Protein AF-A0A6M0EVP3-F1 (afdb_monomer_lite)

pLDDT: mean 82.56, std 13.39, range [49.09, 96.38]

Foldseek 3Di:
DCVPCVVVCVPPPVVVVVVVVQVVQVVVVHDDDDDDPPPQPVQQDPPPRDGDPDDDD

Sequence (57 aa):
MQRLWGQKISDLAFSEFVEILEWVAQKKGKSVVYIDRWYPSSTTCYHCGHVLEYLDL

Radius of gyration: 14.96 Å; chains: 1; bounding box: 33×19×33 Å

Structure (mmCIF, N/CA/C/O backbone):
data_AF-A0A6M0EVP3-F1
#
_entry.id   AF-A0A6M0EVP3-F1
#
loop_
_atom_site.group_PDB
_atom_site.id
_atom_site.type_symbol
_atom_site.label_atom_id
_atom_site.label_alt_id
_atom_site.label_comp_id
_atom_site.label_asym_id
_atom_site.label_entity_id
_atom_site.label_seq_id
_atom_site.pdbx_PDB_ins_code
_atom_site.Cartn_x
_atom_site.Cartn_y
_atom_site.Cartn_z
_atom_site.occupancy
_atom_site.B_iso_or_equiv
_atom_site.auth_seq_id
_atom_site.auth_comp_id
_atom_site.auth_asym_id
_atom_site.auth_atom_id
_atom_site.pdbx_PDB_model_num
ATOM 1 N N . MET A 1 1 ? 1.045 10.599 3.681 1.00 49.09 1 MET A N 1
ATOM 2 C CA . MET A 1 1 ? 1.596 9.647 4.675 1.00 49.09 1 MET A CA 1
ATOM 3 C C . MET A 1 1 ? 2.785 8.840 4.146 1.00 49.09 1 MET A C 1
ATOM 5 O O . MET A 1 1 ? 3.737 8.673 4.894 1.00 49.09 1 MET A O 1
ATOM 9 N N . GLN A 1 2 ? 2.823 8.439 2.866 1.00 49.12 2 GLN A N 1
ATOM 10 C CA . GLN A 1 2 ? 3.982 7.721 2.302 1.00 49.12 2 GLN A CA 1
ATOM 11 C C . GLN A 1 2 ? 5.291 8.534 2.213 1.00 49.12 2 GLN A C 1
ATOM 13 O O . GLN A 1 2 ? 6.369 7.961 2.276 1.00 49.12 2 GLN A O 1
ATOM 18 N N . ARG A 1 3 ? 5.234 9.870 2.134 1.00 52.16 3 ARG A N 1
ATOM 19 C CA . ARG A 1 3 ? 6.430 10.710 1.923 1.00 52.16 3 ARG A CA 1
ATOM 20 C C . ARG A 1 3 ? 7.412 10.778 3.110 1.00 52.16 3 ARG A C 1
ATOM 22 O O . ARG A 1 3 ? 8.530 11.225 2.919 1.00 52.16 3 ARG A O 1
ATOM 29 N N . LEU A 1 4 ? 6.997 10.367 4.315 1.00 56.44 4 LEU A N 1
ATOM 30 C CA . LEU A 1 4 ? 7.838 10.381 5.530 1.00 56.44 4 LEU A CA 1
ATOM 31 C C . LEU A 1 4 ? 7.986 8.996 6.178 1.00 56.44 4 LEU A C 1
ATOM 33 O O . LEU A 1 4 ? 9.032 8.692 6.736 1.00 56.44 4 LEU A O 1
ATOM 37 N N . TRP A 1 5 ? 6.957 8.149 6.082 1.00 53.81 5 TRP A N 1
ATOM 38 C CA . TRP A 1 5 ? 6.928 6.824 6.716 1.00 53.81 5 TRP A CA 1
ATOM 39 C C . TRP A 1 5 ? 6.681 5.687 5.718 1.00 53.81 5 TRP A C 1
ATOM 41 O O . TRP A 1 5 ? 6.648 4.527 6.109 1.00 53.81 5 TRP A O 1
ATOM 51 N N . GLY A 1 6 ? 6.508 6.004 4.429 1.00 61.41 6 GLY A N 1
ATOM 52 C CA . GLY A 1 6 ? 6.102 5.036 3.410 1.00 61.41 6 GLY A CA 1
ATOM 53 C C . GLY A 1 6 ? 7.121 3.934 3.172 1.00 61.41 6 GLY A C 1
ATOM 54 O O . GLY A 1 6 ? 6.710 2.791 3.067 1.00 61.41 6 GLY A O 1
ATOM 55 N N . GLN A 1 7 ? 8.423 4.251 3.165 1.00 61.31 7 GLN A N 1
ATOM 56 C CA . GLN A 1 7 ? 9.469 3.225 3.047 1.00 61.31 7 GLN A CA 1
ATOM 57 C C . GLN A 1 7 ? 9.412 2.240 4.220 1.00 61.31 7 GLN A C 1
ATOM 59 O O . GLN A 1 7 ? 9.217 1.054 4.010 1.00 61.31 7 GLN A O 1
ATOM 64 N N . LYS A 1 8 ? 9.426 2.734 5.465 1.00 59.94 8 LYS A N 1
ATOM 65 C CA . LYS A 1 8 ? 9.402 1.871 6.660 1.00 59.94 8 LYS A CA 1
ATOM 66 C C . LYS A 1 8 ? 8.155 0.989 6.758 1.00 59.94 8 LYS A C 1
ATOM 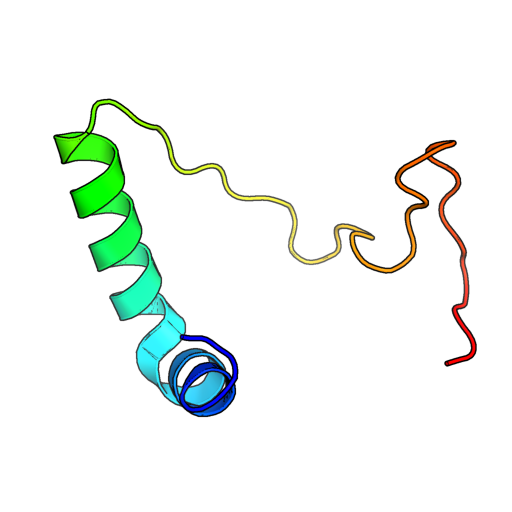68 O O . LYS A 1 8 ? 8.253 -0.149 7.201 1.00 59.94 8 LYS A O 1
ATOM 73 N N . ILE A 1 9 ? 6.993 1.515 6.366 1.00 66.19 9 ILE A N 1
ATOM 74 C CA . ILE A 1 9 ? 5.746 0.740 6.340 1.00 66.19 9 ILE A CA 1
ATOM 75 C C . ILE A 1 9 ? 5.841 -0.371 5.289 1.00 66.19 9 ILE A C 1
ATOM 77 O O . ILE A 1 9 ? 5.489 -1.506 5.596 1.00 66.19 9 ILE A O 1
ATOM 81 N N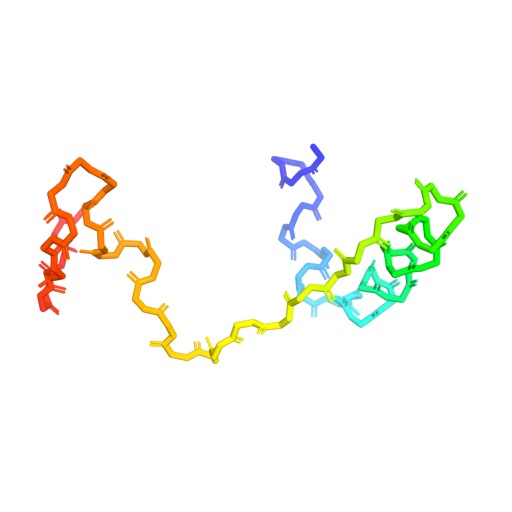 . SER A 1 10 ? 6.355 -0.071 4.092 1.00 65.62 10 SER A N 1
ATOM 82 C CA . SER A 1 10 ? 6.582 -1.080 3.050 1.00 65.62 10 SER A CA 1
ATOM 83 C C . SER A 1 10 ? 7.605 -2.143 3.462 1.00 65.62 10 SER A C 1
ATOM 85 O O . SER A 1 10 ? 7.442 -3.301 3.091 1.00 65.62 10 SER A O 1
ATOM 87 N N . ASP A 1 11 ? 8.619 -1.765 4.243 1.00 64.56 11 ASP A N 1
ATOM 88 C CA . ASP A 1 11 ? 9.733 -2.650 4.595 1.00 64.56 11 ASP A CA 1
ATOM 89 C C . ASP A 1 11 ? 9.431 -3.579 5.787 1.00 64.56 11 ASP A C 1
ATOM 91 O O . ASP A 1 11 ? 9.930 -4.702 5.817 1.00 64.56 11 ASP A O 1
ATOM 95 N N . LEU A 1 12 ? 8.641 -3.137 6.781 1.00 70.12 12 LEU A N 1
ATOM 96 C CA . LEU A 1 12 ? 8.479 -3.859 8.059 1.00 70.12 12 LEU A CA 1
ATOM 97 C C . LEU A 1 12 ? 7.038 -4.225 8.438 1.00 70.12 12 LEU A C 1
ATOM 99 O O . LEU A 1 12 ? 6.850 -5.170 9.197 1.00 70.12 12 LEU A O 1
ATOM 103 N N . ALA A 1 13 ? 6.030 -3.491 7.957 1.00 80.88 13 ALA A N 1
ATOM 104 C CA . ALA A 1 13 ? 4.658 -3.591 8.475 1.00 80.88 13 ALA A CA 1
ATOM 105 C C . ALA A 1 13 ? 3.587 -3.512 7.374 1.00 80.88 13 ALA A C 1
ATOM 107 O O . ALA A 1 13 ? 2.473 -3.032 7.595 1.00 80.88 13 ALA A O 1
ATOM 108 N N . PHE A 1 14 ? 3.914 -3.958 6.158 1.00 83.69 14 PHE A N 1
ATOM 109 C CA . PHE A 1 14 ? 2.998 -3.847 5.024 1.00 83.69 14 PHE A CA 1
ATOM 110 C C . PHE A 1 14 ? 1.721 -4.675 5.229 1.00 83.69 14 PHE A C 1
ATOM 112 O O . PHE A 1 14 ? 0.636 -4.205 4.897 1.00 83.69 14 PHE A O 1
ATOM 119 N N . SER A 1 15 ? 1.828 -5.867 5.827 1.00 86.50 15 SER A N 1
ATOM 120 C CA . SER A 1 15 ? 0.673 -6.719 6.145 1.00 86.50 15 SER A CA 1
ATOM 121 C C . SER A 1 15 ? -0.284 -6.046 7.129 1.00 86.50 15 SER A C 1
ATOM 123 O O . SER A 1 15 ? -1.468 -5.920 6.834 1.00 86.50 15 SER A O 1
ATOM 125 N N . GLU A 1 16 ? 0.233 -5.525 8.245 1.00 88.56 16 GLU A N 1
ATOM 126 C CA . GLU A 1 16 ? -0.571 -4.823 9.257 1.00 88.56 16 GLU A CA 1
ATOM 127 C C . GLU A 1 16 ? -1.247 -3.576 8.670 1.00 88.56 16 GLU A C 1
ATOM 129 O O . GLU A 1 16 ? -2.407 -3.276 8.958 1.00 88.56 16 GLU A O 1
ATOM 134 N N . PHE A 1 17 ? -0.543 -2.849 7.799 1.00 88.38 17 PHE A N 1
ATOM 135 C CA . PHE A 1 17 ? -1.117 -1.706 7.098 1.00 88.38 17 PHE A CA 1
ATOM 136 C C . PHE A 1 17 ? -2.306 -2.107 6.211 1.00 88.38 17 PHE A C 1
ATOM 138 O O . PHE A 1 17 ? -3.326 -1.410 6.210 1.00 88.38 17 PHE A O 1
ATOM 145 N N . VAL A 1 18 ? -2.190 -3.215 5.474 1.00 90.69 18 VAL A N 1
ATOM 146 C CA . VAL A 1 18 ? -3.272 -3.736 4.626 1.00 90.69 18 VAL A CA 1
ATOM 147 C C . VAL A 1 18 ? -4.471 -4.172 5.472 1.00 90.69 18 VAL A C 1
ATOM 149 O O . VAL A 1 18 ? -5.591 -3.778 5.153 1.00 90.69 18 VAL A O 1
ATOM 152 N N . GLU A 1 19 ? -4.255 -4.871 6.589 1.00 92.00 19 GLU A N 1
ATOM 153 C CA . GLU A 1 19 ? -5.330 -5.286 7.507 1.00 92.00 19 GLU A CA 1
ATOM 154 C C . GLU A 1 19 ? -6.119 -4.086 8.061 1.00 92.00 19 GLU A C 1
ATOM 156 O O . GLU A 1 19 ? -7.355 -4.065 8.047 1.00 92.00 19 GLU A O 1
ATOM 161 N N . ILE A 1 20 ? -5.417 -3.034 8.498 1.00 92.69 20 ILE A N 1
ATOM 162 C CA . ILE A 1 20 ? -6.055 -1.790 8.958 1.00 92.69 20 ILE A CA 1
ATOM 163 C C . ILE A 1 20 ? -6.858 -1.151 7.818 1.00 92.69 20 ILE A C 1
ATOM 165 O O . ILE A 1 20 ? -7.972 -0.661 8.032 1.00 92.69 20 ILE A O 1
ATOM 169 N N . LEU A 1 21 ? -6.302 -1.135 6.606 1.00 93.44 21 LEU A N 1
ATOM 170 C CA . LEU A 1 21 ? -6.942 -0.541 5.437 1.00 93.44 21 LEU A CA 1
ATOM 171 C C . LEU A 1 21 ? -8.227 -1.290 5.047 1.00 93.44 21 LEU A C 1
ATOM 173 O O . LEU A 1 21 ? -9.244 -0.640 4.790 1.00 93.44 21 LEU A O 1
ATOM 177 N N . GLU A 1 22 ? -8.219 -2.622 5.074 1.00 94.69 22 GLU A N 1
ATOM 178 C CA . GLU A 1 22 ? -9.404 -3.462 4.859 1.00 94.69 22 GLU A CA 1
ATOM 179 C C . GLU A 1 22 ? -10.485 -3.208 5.908 1.00 94.69 22 GLU A C 1
ATOM 181 O O . GLU A 1 22 ? -11.649 -2.986 5.555 1.00 94.69 22 GLU A O 1
ATOM 186 N N . TRP A 1 23 ? -10.107 -3.145 7.186 1.00 95.19 23 TRP A N 1
ATOM 187 C CA . TRP A 1 23 ? -11.047 -2.849 8.265 1.00 95.19 23 TRP A CA 1
ATOM 188 C C . TRP A 1 23 ? -11.706 -1.470 8.097 1.00 95.19 23 TRP A C 1
ATOM 190 O O . TRP A 1 23 ? -12.930 -1.325 8.203 1.00 95.19 23 TRP A O 1
ATOM 200 N N . VAL A 1 24 ? -10.918 -0.437 7.775 1.00 95.69 24 VAL A N 1
ATOM 201 C CA . VAL A 1 24 ? -11.444 0.915 7.521 1.00 95.69 24 VAL A CA 1
ATOM 202 C C . VAL A 1 24 ? -12.342 0.939 6.282 1.00 95.69 24 VAL A C 1
ATOM 204 O O . VAL A 1 24 ? -13.363 1.638 6.285 1.00 95.69 24 VAL A O 1
ATOM 207 N N . ALA A 1 25 ? -11.983 0.205 5.227 1.00 95.31 25 ALA A N 1
ATOM 208 C CA . ALA A 1 25 ? -12.780 0.111 4.010 1.00 95.31 25 ALA A CA 1
ATOM 209 C C . ALA A 1 25 ? -14.139 -0.538 4.297 1.00 95.31 25 ALA A C 1
ATOM 211 O O . ALA A 1 25 ? -15.166 0.065 3.978 1.00 95.31 25 ALA A O 1
ATOM 212 N N . GLN A 1 26 ? -14.159 -1.672 5.005 1.00 95.44 26 GLN A N 1
ATOM 213 C CA . GLN A 1 26 ? -15.388 -2.352 5.420 1.00 95.44 26 GLN A CA 1
ATOM 214 C C . GLN A 1 26 ? -16.291 -1.418 6.233 1.00 95.44 26 GLN A C 1
ATOM 216 O O . GLN A 1 26 ? -17.472 -1.263 5.919 1.00 95.44 26 GLN A O 1
ATOM 221 N N . LYS A 1 27 ? -15.725 -0.713 7.221 1.00 96.38 27 LYS A N 1
ATOM 222 C CA . LYS A 1 27 ? -16.464 0.256 8.045 1.00 96.38 27 LYS A CA 1
ATOM 223 C C . LYS A 1 27 ? -17.100 1.383 7.224 1.00 96.38 27 LYS A C 1
ATOM 225 O O . LYS A 1 27 ? -18.140 1.914 7.605 1.00 96.38 27 LYS A O 1
ATOM 230 N N . LYS A 1 28 ? -16.478 1.770 6.109 1.00 95.81 28 LYS A N 1
ATOM 231 C CA . LYS A 1 28 ? -16.960 2.828 5.206 1.00 95.81 28 LYS A CA 1
ATOM 232 C C . LYS A 1 28 ? -17.802 2.302 4.038 1.00 95.81 28 LYS A C 1
ATOM 234 O O . LYS A 1 28 ? -18.152 3.093 3.161 1.00 95.81 28 LYS A O 1
ATOM 239 N N . GLY A 1 29 ? -18.102 1.001 3.993 1.00 95.06 29 GLY A N 1
ATOM 240 C CA . GLY A 1 29 ? -18.809 0.381 2.868 1.00 95.06 29 GLY A CA 1
ATOM 241 C C . GLY A 1 29 ? -18.019 0.452 1.557 1.00 95.06 29 GLY A C 1
ATOM 242 O O . GLY A 1 29 ? -18.597 0.650 0.489 1.00 95.06 29 GLY A O 1
ATOM 243 N N . LYS A 1 30 ? -16.688 0.374 1.636 1.00 94.62 30 LYS A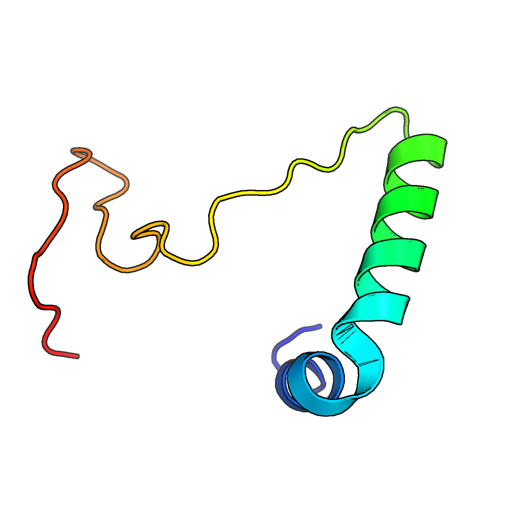 N 1
ATOM 244 C CA . LYS A 1 30 ? -15.763 0.327 0.498 1.00 94.62 30 LYS A CA 1
ATOM 245 C C . LYS A 1 30 ? -15.103 -1.046 0.427 1.00 94.62 30 LYS A C 1
ATOM 247 O O . LYS A 1 30 ? -14.964 -1.730 1.436 1.00 94.62 30 LYS A O 1
ATOM 252 N N . SER A 1 31 ? -14.671 -1.419 -0.768 1.00 92.44 31 SER A N 1
ATOM 253 C CA . SER A 1 31 ? -13.929 -2.650 -1.029 1.00 92.44 31 SER A CA 1
ATOM 254 C C . SER A 1 31 ? -12.460 -2.349 -1.298 1.00 92.44 31 SER A C 1
ATOM 256 O O . SER A 1 31 ? -12.136 -1.369 -1.972 1.00 92.44 31 SER A O 1
ATOM 258 N N . VAL A 1 32 ? -11.585 -3.222 -0.812 1.00 93.12 32 VAL A N 1
ATOM 259 C CA . VAL A 1 32 ? -10.167 -3.2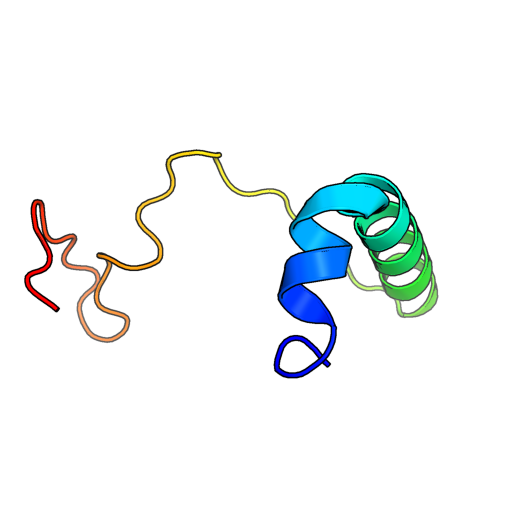64 -1.181 1.00 93.12 32 VAL A CA 1
ATOM 260 C C . VAL A 1 32 ? -10.007 -4.343 -2.246 1.00 93.12 32 VAL A C 1
ATOM 262 O O . VAL A 1 32 ? -10.567 -5.427 -2.105 1.00 93.12 32 VAL A O 1
ATOM 265 N N . VAL A 1 33 ? -9.303 -4.030 -3.333 1.00 91.88 33 VAL A N 1
ATOM 266 C CA . VAL A 1 33 ? -9.069 -4.961 -4.445 1.00 91.88 33 VAL A CA 1
ATOM 267 C C . VAL A 1 33 ? -7.571 -5.132 -4.620 1.00 91.88 33 VAL A C 1
ATOM 269 O O . VAL A 1 33 ? -6.830 -4.149 -4.660 1.00 91.88 33 VAL A O 1
ATOM 272 N N . TYR A 1 34 ? -7.143 -6.384 -4.726 1.00 90.50 34 TYR A N 1
ATOM 273 C CA . TYR A 1 34 ? -5.760 -6.745 -4.990 1.00 90.50 34 TYR A CA 1
ATOM 274 C C . TYR A 1 34 ? -5.516 -6.785 -6.496 1.00 90.50 34 TYR A C 1
ATOM 276 O O . TYR A 1 34 ? -6.323 -7.328 -7.249 1.00 90.50 34 TYR A O 1
ATOM 284 N N . ILE A 1 35 ? -4.401 -6.198 -6.919 1.00 89.44 35 ILE A N 1
ATOM 285 C CA . ILE A 1 35 ? -3.897 -6.280 -8.291 1.00 89.44 35 ILE A CA 1
ATOM 286 C C . ILE A 1 35 ? -2.719 -7.248 -8.345 1.00 89.44 35 ILE A C 1
ATOM 288 O O . ILE A 1 35 ? -2.066 -7.503 -7.329 1.00 89.44 35 ILE A O 1
ATOM 292 N N . ASP A 1 36 ? -2.438 -7.769 -9.535 1.00 89.00 36 ASP A N 1
ATOM 293 C CA . ASP A 1 36 ? -1.309 -8.666 -9.741 1.00 89.00 36 ASP A CA 1
ATOM 294 C C . ASP A 1 36 ? 0.021 -8.020 -9.347 1.00 89.00 36 ASP A C 1
ATOM 296 O O . ASP A 1 36 ? 0.270 -6.837 -9.592 1.00 89.00 36 ASP A O 1
ATOM 300 N N . ARG A 1 37 ? 0.923 -8.837 -8.789 1.00 84.31 37 ARG A N 1
ATOM 301 C CA . ARG A 1 37 ? 2.263 -8.401 -8.363 1.00 84.31 37 ARG A CA 1
ATOM 302 C C . ARG A 1 37 ? 3.063 -7.753 -9.498 1.00 84.31 37 ARG A C 1
ATOM 304 O O . ARG A 1 37 ? 3.843 -6.845 -9.242 1.00 84.31 37 ARG A O 1
ATOM 311 N N . TRP A 1 38 ? 2.871 -8.225 -10.728 1.00 84.62 38 TRP A N 1
ATOM 312 C CA . TRP A 1 38 ? 3.585 -7.763 -11.922 1.00 84.62 38 TRP A CA 1
ATOM 313 C C . TRP A 1 38 ? 2.748 -6.823 -12.792 1.00 84.62 38 TRP A C 1
ATOM 315 O O . TRP A 1 38 ? 3.035 -6.653 -13.974 1.00 84.62 38 TRP A O 1
ATOM 325 N N . TYR A 1 39 ? 1.696 -6.224 -12.229 1.00 87.00 39 TYR A N 1
ATOM 326 C CA . TYR A 1 39 ? 0.868 -5.283 -12.967 1.00 87.00 39 TYR A CA 1
ATOM 327 C C . TYR A 1 39 ? 1.687 -4.031 -13.353 1.00 87.00 39 TYR A C 1
ATOM 329 O O . TYR A 1 39 ? 2.252 -3.383 -12.462 1.00 87.00 39 TYR A O 1
ATOM 337 N N . PRO A 1 40 ? 1.745 -3.651 -14.646 1.00 87.44 40 PRO A N 1
ATOM 338 C CA . PRO A 1 40 ? 2.601 -2.575 -15.150 1.00 87.44 40 PRO A CA 1
ATOM 339 C C . PRO A 1 40 ? 2.050 -1.175 -14.824 1.00 87.44 40 PRO A C 1
ATOM 341 O O . PRO A 1 40 ? 1.816 -0.350 -15.703 1.00 87.44 40 PRO A O 1
ATOM 344 N N . SER A 1 41 ? 1.815 -0.874 -13.547 1.00 86.12 41 SER A N 1
ATOM 345 C CA . SER A 1 41 ? 1.175 0.382 -13.126 1.00 86.12 41 SER A CA 1
ATOM 346 C C . SER A 1 41 ? 1.993 1.629 -13.463 1.00 86.12 41 SER A C 1
ATOM 348 O O . SER A 1 41 ? 1.417 2.650 -13.822 1.00 86.12 41 SER A O 1
ATOM 350 N N . SER A 1 42 ? 3.321 1.551 -13.367 1.00 86.06 42 SER A N 1
ATOM 351 C CA . SER A 1 42 ? 4.229 2.668 -13.642 1.00 86.06 42 SER A CA 1
ATOM 352 C C . SER A 1 42 ? 4.515 2.863 -15.129 1.00 86.06 42 SER A C 1
ATOM 354 O O . SER A 1 42 ? 4.793 3.984 -15.545 1.00 86.06 42 SER A O 1
ATOM 356 N N . THR A 1 43 ? 4.444 1.797 -15.929 1.00 87.31 43 THR A N 1
ATOM 357 C CA . THR A 1 43 ? 4.724 1.850 -17.370 1.00 87.31 43 THR A CA 1
ATOM 358 C C . THR A 1 43 ? 3.466 1.990 -18.226 1.00 87.31 43 THR A C 1
ATOM 360 O O . THR A 1 43 ? 3.575 2.212 -19.431 1.00 87.31 43 THR A O 1
ATOM 363 N N . THR A 1 44 ? 2.273 1.910 -17.627 1.00 89.94 44 THR A N 1
ATOM 364 C CA . THR A 1 44 ? 1.000 2.142 -18.322 1.00 89.94 44 THR A CA 1
ATOM 365 C C . THR A 1 44 ? 0.653 3.628 -18.340 1.00 89.94 44 THR A C 1
ATOM 367 O O . THR A 1 44 ? 0.453 4.254 -17.298 1.00 89.94 44 THR A O 1
ATOM 370 N N . CYS A 1 45 ? 0.505 4.199 -19.533 1.00 87.81 45 CYS A N 1
ATOM 371 C CA . CYS A 1 45 ? 0.032 5.570 -19.690 1.00 87.81 45 CYS A CA 1
ATOM 372 C C . CYS A 1 45 ? -1.449 5.697 -19.296 1.00 87.81 45 CYS A C 1
ATOM 374 O O . CYS A 1 45 ? -2.313 5.069 -19.906 1.00 87.81 45 CYS A O 1
ATOM 376 N N . TYR A 1 46 ? -1.765 6.582 -18.344 1.00 87.62 46 TYR A N 1
ATOM 377 C CA . TYR A 1 46 ? -3.148 6.848 -17.916 1.00 87.62 46 TYR A CA 1
ATOM 378 C C . TYR A 1 46 ? -4.049 7.383 -19.045 1.00 87.62 46 TYR A C 1
ATOM 380 O O . TYR A 1 46 ? -5.243 7.106 -19.063 1.00 87.62 46 TYR A O 1
ATOM 388 N N . HIS A 1 47 ? -3.493 8.138 -19.998 1.00 88.44 47 HIS A N 1
ATOM 389 C CA . HIS A 1 47 ? -4.277 8.766 -21.065 1.00 88.44 47 HIS A CA 1
ATOM 390 C C . HIS A 1 47 ? -4.628 7.802 -22.209 1.00 88.44 47 HIS A C 1
ATOM 392 O O . HIS A 1 47 ? -5.716 7.890 -22.770 1.00 88.44 47 HIS A O 1
ATOM 398 N N . CYS A 1 48 ? -3.711 6.908 -22.591 1.00 89.88 48 CYS A N 1
ATOM 399 C CA . CYS A 1 48 ? -3.881 6.064 -23.781 1.00 89.88 48 CYS A CA 1
ATOM 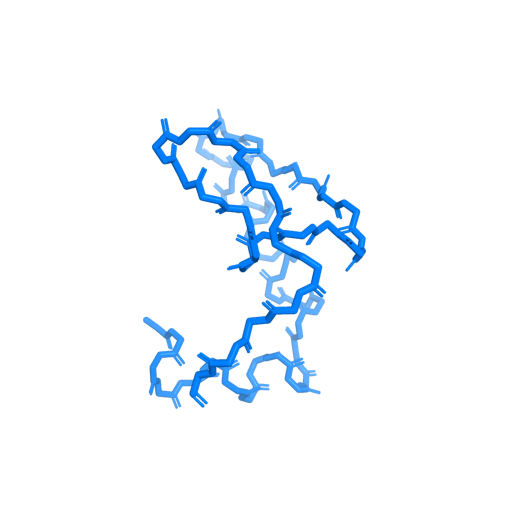400 C C . CYS A 1 48 ? -3.817 4.555 -23.519 1.00 89.88 48 CYS A C 1
ATOM 402 O O . CYS A 1 48 ? -4.043 3.783 -24.445 1.00 89.88 48 CYS A O 1
ATOM 404 N N . GLY A 1 49 ? -3.496 4.116 -22.299 1.00 87.50 49 GLY A N 1
ATOM 405 C CA . GLY A 1 49 ? -3.388 2.696 -21.954 1.00 87.50 49 GLY A CA 1
ATOM 406 C C . GLY A 1 49 ? -2.189 1.975 -22.578 1.00 87.50 49 GLY A C 1
ATOM 407 O O . GLY A 1 49 ? -2.078 0.761 -22.447 1.00 87.50 49 GLY A O 1
ATOM 408 N N . HIS A 1 50 ? -1.289 2.694 -23.255 1.00 90.31 5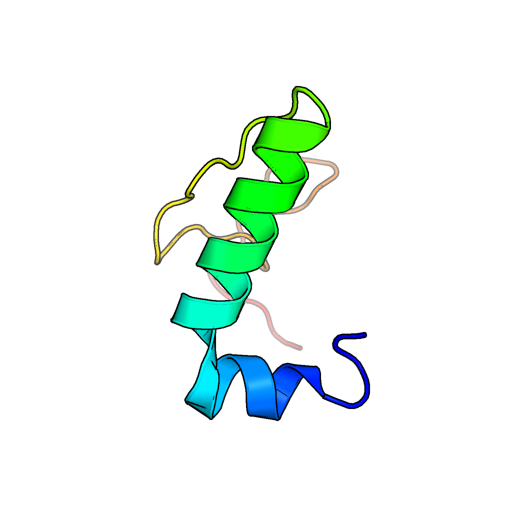0 HIS A N 1
ATOM 409 C CA . HIS A 1 50 ? -0.071 2.107 -23.802 1.00 90.31 50 HIS A CA 1
ATOM 410 C C . HIS A 1 50 ? 0.874 1.698 -22.668 1.00 90.31 50 HIS A C 1
ATOM 412 O O . HIS A 1 50 ? 1.162 2.511 -21.786 1.00 90.31 50 HIS A O 1
ATOM 418 N N . VAL A 1 51 ? 1.341 0.449 -22.708 1.00 89.75 51 VAL A N 1
ATOM 419 C CA . VAL A 1 51 ? 2.305 -0.109 -21.757 1.00 89.75 51 VAL A CA 1
ATOM 420 C C . VAL A 1 51 ? 3.693 -0.024 -22.372 1.00 89.75 51 VAL A C 1
ATOM 422 O O . VAL A 1 51 ? 3.948 -0.641 -23.404 1.00 89.75 51 VAL A O 1
ATOM 425 N N . LEU A 1 52 ? 4.581 0.740 -21.740 1.00 88.12 52 LEU A N 1
ATOM 426 C CA . LEU A 1 52 ? 5.988 0.796 -22.125 1.00 88.12 52 LEU A CA 1
ATOM 427 C C . LEU A 1 52 ? 6.718 -0.458 -21.631 1.00 88.12 52 LEU A C 1
ATOM 429 O O . LEU A 1 52 ? 6.564 -0.864 -20.478 1.00 88.12 52 LEU A O 1
ATOM 433 N N . GLU A 1 53 ? 7.539 -1.051 -22.496 1.00 84.31 53 GLU A N 1
ATOM 434 C CA . GLU A 1 53 ? 8.415 -2.171 -22.123 1.00 84.31 53 GLU A CA 1
ATOM 435 C C . GLU A 1 53 ? 9.567 -1.712 -21.222 1.00 84.31 53 GLU A C 1
ATOM 437 O O . GLU A 1 53 ? 10.001 -2.442 -20.334 1.00 84.31 53 GLU A O 1
ATOM 442 N N . TYR A 1 54 ? 10.035 -0.479 -21.422 1.00 83.44 54 TYR A N 1
ATOM 443 C CA . TYR A 1 54 ? 11.121 0.118 -20.662 1.00 83.44 54 TYR A CA 1
ATOM 444 C C . TYR A 1 54 ? 10.858 1.612 -20.451 1.00 83.44 54 TYR A C 1
ATOM 446 O O . TYR A 1 54 ? 10.434 2.317 -21.369 1.00 83.44 54 TYR A O 1
ATOM 454 N N . LEU A 1 55 ? 11.074 2.077 -19.222 1.00 80.69 55 LEU A N 1
ATOM 455 C CA . LEU A 1 55 ? 10.859 3.456 -18.803 1.00 80.69 55 LEU A CA 1
ATOM 456 C C . LEU A 1 55 ? 12.205 4.026 -18.339 1.00 80.69 55 LEU A C 1
ATOM 458 O O . LEU A 1 55 ? 12.657 3.693 -17.247 1.00 80.69 55 LEU A O 1
ATOM 462 N N . ASP A 1 56 ? 12.835 4.857 -19.171 1.00 74.56 56 ASP A N 1
ATOM 463 C CA . ASP A 1 56 ? 14.023 5.632 -18.789 1.00 74.56 56 ASP A CA 1
ATOM 464 C C . ASP A 1 56 ? 13.576 6.847 -17.959 1.00 74.56 56 ASP A C 1
ATOM 466 O O . ASP A 1 56 ? 12.902 7.742 -18.478 1.00 74.56 56 ASP A O 1
ATOM 470 N N . LEU A 1 57 ? 13.919 6.847 -16.667 1.00 69.25 57 LEU A N 1
ATOM 471 C CA . LEU A 1 57 ? 13.604 7.886 -15.675 1.00 69.25 57 LEU A CA 1
ATOM 472 C C . LEU A 1 57 ? 14.874 8.502 -15.088 1.00 69.25 57 LEU A C 1
ATOM 474 O O . LEU A 1 57 ? 15.807 7.730 -14.770 1.00 69.25 57 LEU A O 1
#

Secondary structure (DSSP, 8-state):
-HHHHHHHHHHH-HHHHHHHHHHHHHHTT-------TT--TTTB-TTT-PBPS----